Protein AF-I6TB71-F1 (afdb_monomer_lite)

InterPro domains:
  IPR001569 Large ribosomal subunit protein eL37 [PF01907] (1-35)
  IPR011331 Large ribosomal subunit protein eL37/eL43 [G3DSA:2.20.25.30] (1-35)
  IPR011332 Zinc-binding ribosomal protein [SSF57829] (1-35)

Radius of gyration: 9.31 Å; chains: 1; bounding box: 19×23×19 Å

Secondary structure (DSSP, 8-state):
-EE-TTT-SEEEETTTTEETTT-TTSSS----TT-

Structure (mmCIF, N/CA/C/O backbone):
data_AF-I6TB71-F1
#
_entry.id   AF-I6TB71-F1
#
loop_
_atom_site.group_PDB
_atom_site.id
_atom_site.type_symbol
_atom_site.label_atom_id
_atom_site.label_alt_id
_atom_site.label_comp_id
_atom_site.label_asym_id
_atom_site.label_entity_id
_atom_site.label_seq_id
_atom_site.pdbx_PDB_ins_code
_atom_site.Cartn_x
_atom_site.Cartn_y
_atom_site.Cartn_z
_atom_site.occupancy
_atom_site.B_iso_or_equiv
_atom_site.auth_seq_id
_atom_site.auth_comp_id
_atom_site.auth_asym_id
_atom_site.auth_atom_id
_atom_site.pdbx_PDB_model_num
ATOM 1 N N . HIS A 1 1 ? 2.041 -0.766 -11.072 1.00 88.19 1 HIS A N 1
ATOM 2 C CA . HIS A 1 1 ? 1.274 -1.495 -10.039 1.00 88.19 1 HIS A CA 1
ATOM 3 C C . HIS A 1 1 ? 0.588 -2.685 -10.688 1.00 88.19 1 HIS A C 1
ATOM 5 O O . HIS A 1 1 ? 0.279 -2.598 -11.866 1.00 88.19 1 HIS A O 1
ATOM 11 N N . THR A 1 2 ? 0.393 -3.782 -9.961 1.00 93.62 2 THR A N 1
ATOM 12 C CA . THR A 1 2 ? -0.327 -4.974 -10.429 1.00 93.62 2 THR A CA 1
ATOM 13 C C . THR A 1 2 ? -1.600 -5.198 -9.622 1.00 93.62 2 THR A C 1
ATOM 15 O O . THR A 1 2 ? -1.872 -4.488 -8.645 1.00 93.62 2 THR A O 1
ATOM 18 N N . LEU A 1 3 ? -2.400 -6.180 -10.037 1.00 95.81 3 LEU A N 1
ATOM 19 C CA . LEU A 1 3 ? -3.622 -6.565 -9.343 1.00 95.81 3 LEU A CA 1
ATOM 20 C C . LEU A 1 3 ? -3.322 -7.021 -7.912 1.00 95.81 3 LEU A C 1
ATOM 22 O O . LEU A 1 3 ? -2.5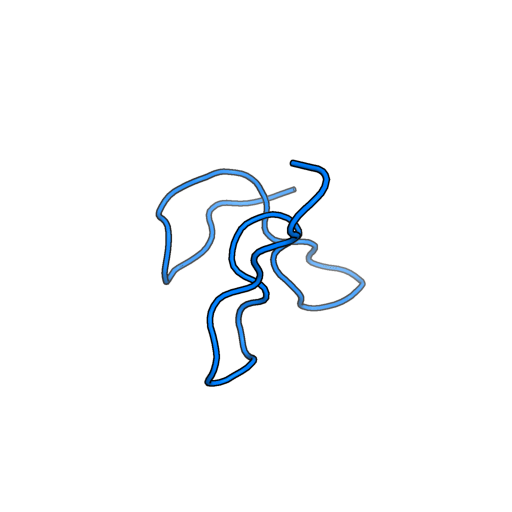10 -7.912 -7.662 1.00 95.81 3 LEU A O 1
ATOM 26 N N . CYS A 1 4 ? -3.996 -6.400 -6.948 1.00 95.19 4 CYS A N 1
ATOM 27 C CA . CYS A 1 4 ? -3.931 -6.818 -5.560 1.00 95.19 4 CYS A CA 1
ATOM 28 C C . CYS A 1 4 ? -4.876 -7.996 -5.315 1.00 95.19 4 CYS A C 1
ATOM 30 O O . CYS A 1 4 ? -6.082 -7.870 -5.503 1.00 95.19 4 CYS A O 1
ATOM 32 N N . ARG A 1 5 ? -4.347 -9.096 -4.767 1.00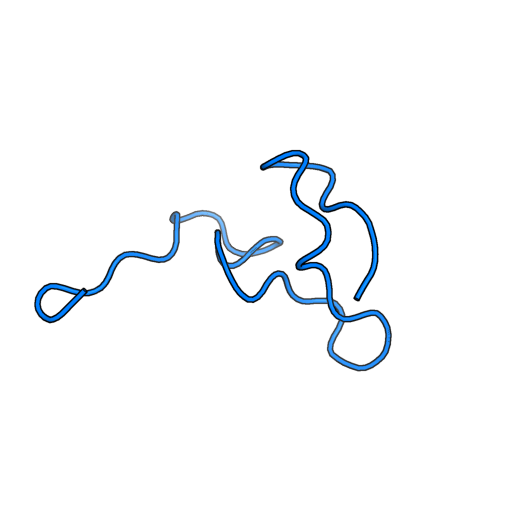 92.62 5 ARG A N 1
ATOM 33 C CA . ARG A 1 5 ? -5.126 -10.297 -4.411 1.00 92.62 5 ARG A CA 1
ATOM 34 C C . ARG A 1 5 ? -6.269 -10.057 -3.419 1.00 92.62 5 ARG A C 1
ATOM 36 O O . ARG A 1 5 ? -7.182 -10.864 -3.358 1.00 92.62 5 ARG A O 1
ATOM 43 N N . ARG A 1 6 ? -6.212 -8.985 -2.620 1.00 93.62 6 ARG A N 1
ATOM 44 C CA . ARG A 1 6 ? -7.264 -8.670 -1.641 1.00 93.62 6 ARG A CA 1
ATOM 45 C C . ARG A 1 6 ? -8.347 -7.757 -2.207 1.00 93.62 6 ARG A C 1
ATOM 47 O O . ARG A 1 6 ? -9.517 -8.026 -1.997 1.00 93.62 6 ARG A O 1
ATOM 54 N N . CYS A 1 7 ? -7.969 -6.653 -2.853 1.00 93.81 7 CYS A N 1
ATOM 55 C CA . CYS A 1 7 ? -8.935 -5.638 -3.291 1.00 93.81 7 CYS A CA 1
ATOM 56 C C . CYS A 1 7 ? -9.230 -5.647 -4.796 1.00 93.81 7 CYS A C 1
ATOM 58 O O . CYS A 1 7 ? -10.011 -4.816 -5.243 1.00 93.81 7 CYS A O 1
ATOM 60 N N . GLY A 1 8 ? -8.579 -6.504 -5.590 1.00 92.44 8 GLY A N 1
ATOM 61 C CA . GLY A 1 8 ? -8.803 -6.626 -7.036 1.00 92.44 8 GLY A CA 1
ATOM 62 C C . GLY A 1 8 ? -8.354 -5.422 -7.872 1.00 92.44 8 GLY A C 1
ATOM 63 O O . GLY A 1 8 ? -8.362 -5.486 -9.093 1.00 92.44 8 GLY A O 1
ATOM 64 N N . ARG A 1 9 ? -7.923 -4.321 -7.248 1.00 93.56 9 ARG A N 1
ATOM 65 C CA . ARG A 1 9 ? -7.446 -3.121 -7.949 1.00 93.56 9 ARG A CA 1
ATOM 66 C C . ARG A 1 9 ? -5.988 -3.270 -8.370 1.00 93.56 9 ARG A C 1
ATOM 68 O O . ARG A 1 9 ? -5.195 -3.887 -7.650 1.00 93.56 9 ARG A O 1
ATOM 75 N N . SER A 1 10 ? -5.611 -2.632 -9.479 1.00 95.19 10 SER A N 1
ATOM 76 C CA . SER A 1 10 ? -4.217 -2.533 -9.935 1.00 95.19 10 SER A CA 1
ATOM 77 C C . SER A 1 10 ? -3.420 -1.527 -9.093 1.00 95.19 10 SER A C 1
ATOM 79 O O . SER A 1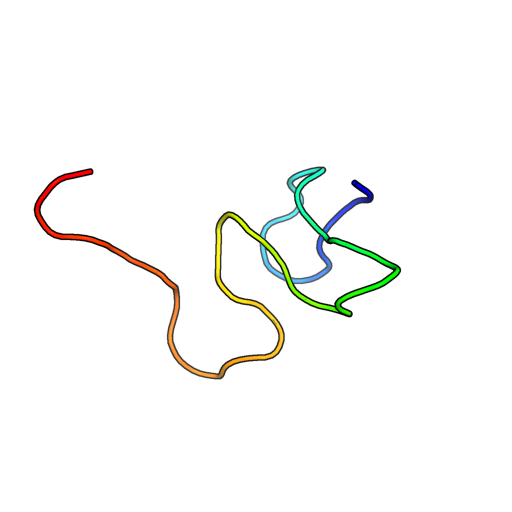 10 ? -3.002 -0.465 -9.544 1.00 95.19 10 SER A O 1
ATOM 81 N N . SER A 1 11 ? -3.268 -1.830 -7.805 1.00 94.62 11 SER A N 1
ATOM 82 C CA . SER A 1 11 ? -2.632 -0.952 -6.813 1.00 94.62 11 SER A CA 1
ATOM 83 C C . SER A 1 11 ? -1.564 -1.677 -5.995 1.00 94.62 11 SER A C 1
ATOM 85 O O . SER A 1 11 ? -1.051 -1.121 -5.024 1.00 94.62 11 SER A O 1
ATOM 87 N N . TYR A 1 12 ? -1.223 -2.918 -6.349 1.00 96.38 12 TYR A N 1
ATOM 88 C CA . TYR A 1 12 ? -0.134 -3.659 -5.723 1.00 96.38 12 TYR A CA 1
ATOM 89 C C . TYR A 1 12 ? 1.220 -3.191 -6.261 1.00 96.38 12 TYR A C 1
ATOM 91 O O . TYR A 1 12 ? 1.456 -3.136 -7.466 1.00 96.38 12 TYR A O 1
ATOM 99 N N . HIS A 1 13 ? 2.116 -2.805 -5.365 1.00 96.12 13 HIS A N 1
ATOM 100 C CA . HIS A 1 13 ? 3.491 -2.459 -5.690 1.00 96.12 13 HIS A CA 1
ATOM 101 C C . HIS A 1 13 ? 4.346 -3.722 -5.607 1.00 96.12 13 HIS A C 1
ATOM 103 O O . HIS A 1 13 ? 4.478 -4.275 -4.521 1.00 96.12 13 HIS A O 1
ATOM 109 N N . ILE A 1 14 ? 4.962 -4.140 -6.717 1.00 93.88 14 ILE A N 1
ATOM 110 C CA . ILE A 1 14 ? 5.848 -5.317 -6.739 1.00 93.88 14 ILE A CA 1
ATOM 111 C C . ILE A 1 14 ? 7.110 -5.047 -5.909 1.00 93.88 14 ILE A C 1
ATOM 113 O O . ILE A 1 14 ? 7.401 -5.781 -4.975 1.00 93.88 14 ILE A O 1
ATOM 117 N N . GLN A 1 15 ? 7.796 -3.930 -6.175 1.00 95.38 15 GLN A N 1
ATOM 118 C CA . GLN A 1 15 ? 9.045 -3.574 -5.485 1.00 95.38 15 GLN A CA 1
ATOM 119 C C . GLN A 1 15 ? 8.883 -3.466 -3.959 1.00 95.38 15 GLN A C 1
ATOM 121 O O . GLN A 1 15 ? 9.726 -3.937 -3.210 1.00 95.38 15 GLN A O 1
ATOM 126 N N . LYS A 1 16 ? 7.778 -2.869 -3.490 1.00 94.00 16 LYS A N 1
ATOM 127 C CA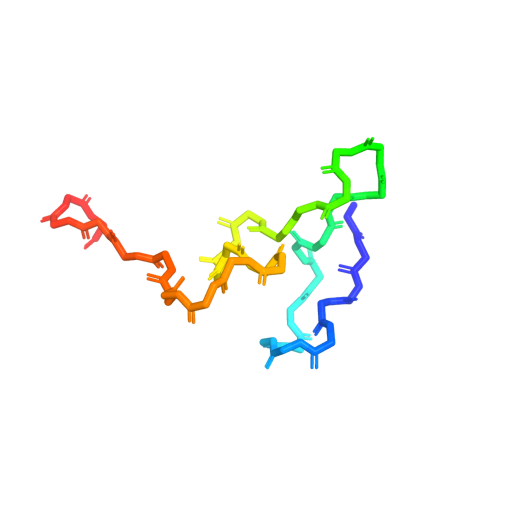 . LYS A 1 16 ? 7.492 -2.691 -2.053 1.00 94.00 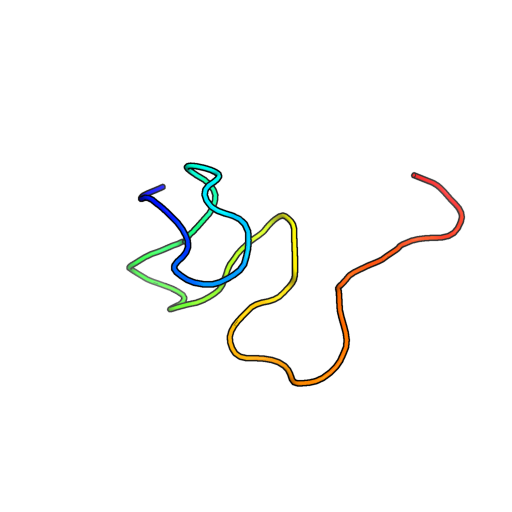16 LYS A CA 1
ATOM 128 C C . LYS A 1 16 ? 6.644 -3.821 -1.466 1.00 94.00 16 LYS A C 1
ATOM 130 O O . LYS A 1 16 ? 6.302 -3.777 -0.290 1.00 94.00 16 LYS A O 1
ATOM 135 N N . SER A 1 17 ? 6.237 -4.781 -2.297 1.00 93.31 17 SER A N 1
ATOM 136 C CA . SER A 1 17 ? 5.319 -5.869 -1.950 1.00 93.31 17 SER A CA 1
ATOM 137 C C . SER A 1 17 ? 4.064 -5.422 -1.179 1.00 93.31 17 SER A C 1
ATOM 139 O O . SER A 1 17 ? 3.558 -6.151 -0.327 1.00 93.31 17 SER A O 1
ATOM 141 N N . GLN A 1 18 ? 3.538 -4.225 -1.469 1.00 95.38 18 GLN A N 1
ATOM 142 C CA . GLN A 1 18 ? 2.442 -3.610 -0.715 1.00 95.38 18 GLN A CA 1
ATOM 143 C C . GLN A 1 18 ? 1.375 -3.008 -1.633 1.00 95.38 18 GLN A C 1
ATOM 145 O O . GLN A 1 18 ? 1.681 -2.386 -2.644 1.00 95.38 18 GLN A O 1
ATOM 150 N N . CYS A 1 19 ? 0.101 -3.137 -1.268 1.00 95.88 19 CYS A N 1
ATOM 151 C CA . CYS A 1 19 ? -0.994 -2.456 -1.945 1.00 95.88 19 CYS A CA 1
ATOM 152 C C . CYS A 1 19 ? -1.186 -1.031 -1.419 1.00 95.88 19 CYS A C 1
ATOM 154 O O . CYS A 1 19 ? -1.431 -0.834 -0.228 1.00 95.88 19 CYS A O 1
ATOM 156 N N . ALA A 1 20 ? -1.160 -0.051 -2.323 1.00 94.12 20 ALA A N 1
ATOM 157 C CA . ALA A 1 20 ? -1.372 1.358 -1.996 1.00 94.12 20 ALA A CA 1
ATOM 158 C C . ALA A 1 20 ? -2.804 1.653 -1.515 1.00 94.12 20 ALA A C 1
ATOM 160 O O . ALA A 1 20 ? -2.992 2.515 -0.661 1.00 94.12 20 ALA A O 1
ATOM 161 N N . GLN A 1 21 ? -3.798 0.911 -2.019 1.00 92.88 21 GLN A N 1
ATOM 162 C CA . GLN A 1 21 ? -5.204 1.124 -1.674 1.00 92.88 21 GLN A CA 1
ATOM 163 C C . GLN A 1 21 ? -5.572 0.479 -0.336 1.00 92.88 21 GLN A C 1
ATOM 165 O O . GLN A 1 21 ? -5.971 1.164 0.593 1.00 92.88 21 GLN A O 1
ATOM 170 N N . CYS A 1 22 ? -5.470 -0.849 -0.239 1.00 94.06 22 CYS A N 1
ATOM 171 C CA . CYS A 1 22 ? -5.975 -1.588 0.922 1.00 94.06 22 CYS A CA 1
ATOM 172 C C . CYS A 1 22 ? -4.896 -1.891 1.970 1.00 94.06 22 CYS A C 1
ATOM 174 O O . CYS A 1 22 ? -5.219 -2.400 3.040 1.00 94.06 22 CYS A O 1
ATOM 176 N N . GLY A 1 23 ? -3.619 -1.611 1.685 1.00 94.06 23 GLY A N 1
ATOM 177 C CA . GLY A 1 23 ? -2.505 -1.902 2.591 1.00 94.06 23 GLY A CA 1
ATOM 178 C C . GLY A 1 23 ? -2.081 -3.375 2.651 1.00 94.06 23 GLY A C 1
ATOM 179 O O . GLY A 1 23 ? -1.249 -3.717 3.488 1.00 94.06 23 GLY A O 1
ATOM 180 N N . TYR A 1 24 ? -2.619 -4.256 1.793 1.00 95.00 24 TYR A N 1
ATOM 181 C CA . TYR A 1 24 ? -2.188 -5.662 1.689 1.00 95.00 24 TYR A CA 1
ATOM 182 C C . TYR A 1 24 ? 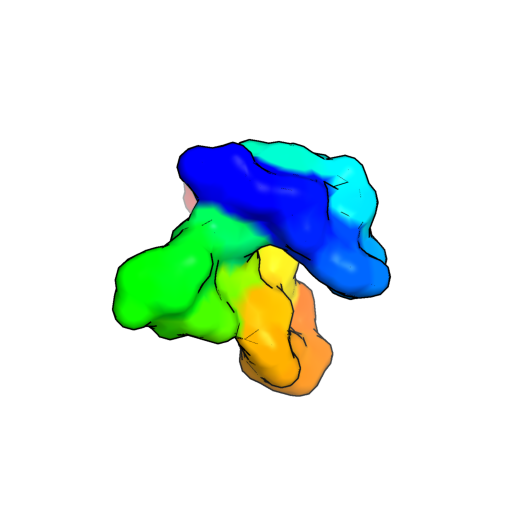-0.655 -5.750 1.573 1.00 95.00 24 TYR A C 1
ATOM 184 O O . TYR A 1 24 ? -0.111 -5.008 0.756 1.00 95.00 24 TYR A O 1
ATOM 192 N N . PRO A 1 25 ? 0.051 -6.601 2.348 1.00 92.94 25 PRO A N 1
ATOM 193 C CA . PRO A 1 25 ? -0.427 -7.747 3.141 1.00 92.94 25 PRO A CA 1
ATOM 194 C C . PRO A 1 25 ? -0.922 -7.450 4.570 1.00 92.94 25 PRO A C 1
ATOM 196 O O . PRO A 1 25 ? -1.330 -8.378 5.268 1.00 92.94 25 PRO A O 1
ATOM 199 N N . ARG A 1 26 ? -0.933 -6.191 5.032 1.00 93.75 26 ARG A N 1
ATOM 200 C CA . ARG A 1 26 ? -1.302 -5.836 6.419 1.00 93.75 26 ARG A CA 1
ATOM 201 C C . ARG A 1 26 ? -2.689 -6.374 6.794 1.00 93.75 26 ARG A C 1
ATOM 203 O O . ARG A 1 26 ? -3.579 -6.375 5.952 1.00 93.75 26 ARG A O 1
ATOM 210 N N . LYS A 1 27 ? -2.911 -6.831 8.035 1.00 92.00 27 LYS A N 1
ATOM 211 C CA . LYS A 1 27 ? -4.221 -7.385 8.456 1.00 92.00 27 LYS A CA 1
ATOM 212 C C . LYS A 1 27 ? -5.350 -6.350 8.367 1.00 92.00 27 LYS A C 1
ATOM 214 O O . LYS A 1 27 ? -6.400 -6.636 7.807 1.00 92.00 27 LYS A O 1
ATOM 219 N N . LYS A 1 28 ? -5.107 -5.133 8.867 1.00 91.75 28 LYS A N 1
ATOM 220 C CA . LYS A 1 28 ? -6.067 -4.022 8.794 1.00 91.75 28 LYS A CA 1
ATOM 221 C C . LYS A 1 28 ? -6.081 -3.403 7.400 1.00 91.75 28 LYS A C 1
ATOM 223 O O . LYS A 1 28 ? -5.009 -3.143 6.844 1.00 91.75 28 LYS A O 1
ATOM 228 N N . MET A 1 29 ? -7.279 -3.122 6.887 1.00 91.38 29 MET A N 1
ATOM 229 C CA . MET A 1 29 ? -7.437 -2.300 5.691 1.00 91.38 29 MET A CA 1
ATOM 230 C C . MET A 1 29 ? -6.905 -0.891 5.948 1.00 91.38 29 MET A C 1
ATOM 232 O O . MET A 1 29 ? -7.040 -0.341 7.041 1.00 91.38 29 MET A O 1
ATOM 236 N N . ARG A 1 30 ? -6.235 -0.340 4.942 1.00 91.62 30 ARG A N 1
ATOM 237 C CA . ARG A 1 30 ? -5.767 1.043 4.943 1.00 91.62 30 ARG A CA 1
ATOM 238 C C . ARG A 1 30 ? -6.962 1.959 4.667 1.00 91.62 30 ARG A C 1
ATOM 240 O O . ARG A 1 30 ? -7.547 1.891 3.592 1.00 91.62 30 ARG A O 1
ATOM 247 N N . SER A 1 31 ? -7.297 2.787 5.647 1.00 90.75 31 SER A N 1
ATOM 248 C CA . SER A 1 31 ? -8.249 3.893 5.562 1.00 90.75 31 SER A CA 1
ATOM 249 C C . SER A 1 31 ? -7.604 5.125 6.195 1.00 90.75 31 SER A C 1
ATOM 251 O O . SER A 1 31 ? -6.785 5.000 7.110 1.00 90.75 31 SER A O 1
ATOM 253 N N . TYR A 1 32 ? -7.947 6.303 5.693 1.00 89.69 32 TYR A N 1
ATOM 254 C CA . TYR A 1 32 ? -7.526 7.583 6.249 1.00 89.69 32 TYR A CA 1
ATOM 255 C C . TYR A 1 32 ? -8.766 8.439 6.479 1.00 89.69 32 TYR A C 1
ATOM 257 O O . TYR A 1 32 ? -9.690 8.373 5.681 1.00 89.69 32 TYR A O 1
ATOM 265 N N . ASN A 1 33 ? -8.776 9.244 7.543 1.00 92.00 33 ASN A N 1
ATOM 266 C CA . ASN A 1 33 ? -9.902 10.139 7.856 1.00 92.00 33 ASN A CA 1
ATOM 267 C C . ASN A 1 33 ? -9.919 11.418 6.999 1.00 92.00 33 ASN A C 1
ATOM 269 O O . ASN A 1 33 ? -10.835 12.219 7.107 1.00 92.00 33 ASN A O 1
ATOM 273 N N . TRP A 1 34 ? -8.873 11.625 6.199 1.00 90.38 34 TRP A N 1
ATOM 274 C CA . TRP A 1 34 ? -8.734 12.722 5.239 1.00 90.38 34 TRP A CA 1
ATOM 275 C C . TRP A 1 34 ? -8.853 12.234 3.789 1.00 90.38 34 TRP A C 1
ATOM 277 O O . TRP A 1 34 ? -8.586 12.995 2.862 1.00 90.38 34 TRP A O 1
ATOM 287 N N . SER A 1 35 ? -9.184 10.952 3.599 1.00 54.19 35 SER A N 1
ATOM 288 C CA . SER A 1 35 ? -9.617 10.427 2.303 1.00 54.19 35 SER A CA 1
ATOM 289 C C . SER A 1 35 ? -11.108 10.633 2.135 1.00 54.19 35 SER A C 1
ATOM 291 O O . SER A 1 35 ? -11.837 10.288 3.089 1.00 54.19 35 SER A O 1
#

Organism: NCBI:txid310278

Foldseek 3Di:
DCQDPPPRDGQQDPVVRAGPQQGPPDPHGDDDPVD

pLDDT: mean 92.27, std 6.79, range [54.19, 96.38]

Sequence (35 aa):
HTLCRRCGRSSYHIQKSQCAQCGYPRKKMRSYNWS